Protein AF-A0A5B6W5V4-F1 (afdb_monomer)

Secondary structure (DSSP, 8-state):
-TGGGT---EEEEESSTTS-EEEEEEEEEETTEEEEEEEEEE--TTTTTS----B-GGGTTT-SSEETTTEE---TTHHHHHHHH--

Foldseek 3Di:
DCVVVVNPFWDKDQPDPVSQKIKTKGWDADPNDIDIFIKIWGHDPPPPQDDIFIAGQVCVPVDPQADPRRTGNDDPVPNVVSNVPRD

Nearest PDB structures (foldseek):
  7nw1-assembly1_AAA  TM=9.885E-01  e=7.209E-13  Homo sapiens
  7nvj-assembly1_AAA  TM=9.922E-01  e=1.632E-12  Homo sapiens
  8c0d-assembly2_F  TM=9.941E-01  e=3.917E-12  Homo sapiens
  7nvk-assembly1_AAA  TM=9.926E-01  e=9.964E-12  Homo sapiens
  3kpa-assembly3_C  TM=9.880E-01  e=5.107E-11  Leishmania major

Mean predicted aligned error: 3.62 Å

Organism: NCBI:txid47621

pLDDT: mean 93.71, std 4.74, range [59.91, 97.69]

Sequence (87 aa):
MNKSNDNDWFRISAANPDGTRWTGKCWYVHNLLKYEFDLQFDIPVTYPATAPELELPKLDGKTQKMYRGGKICLTVHFKPLWAKNCV

Structure (mmCIF, N/CA/C/O backbone):
data_AF-A0A5B6W5V4-F1
#
_entry.id   AF-A0A5B6W5V4-F1
#
loop_
_atom_site.group_PDB
_atom_site.id
_atom_site.type_symbol
_atom_site.label_atom_id
_atom_site.label_alt_id
_atom_site.label_comp_id
_atom_site.label_asym_id
_atom_site.label_entity_id
_atom_site.label_seq_id
_atom_site.pdbx_PDB_ins_code
_atom_site.Cartn_x
_atom_site.Cartn_y
_atom_site.Cartn_z
_atom_site.occupancy
_atom_site.B_iso_or_equiv
_atom_site.auth_seq_id
_atom_site.auth_comp_id
_atom_site.auth_asym_id
_atom_site.auth_atom_id
_atom_site.pdbx_PDB_model_num
ATOM 1 N N . MET A 1 1 ? 1.694 19.280 -0.225 1.00 87.25 1 MET A N 1
ATOM 2 C CA . MET A 1 1 ? 0.339 18.882 -0.655 1.00 87.25 1 MET A CA 1
ATOM 3 C C . MET A 1 1 ? -0.437 18.193 0.466 1.00 87.25 1 MET A C 1
ATOM 5 O O . MET A 1 1 ? -1.380 18.789 0.950 1.00 87.25 1 MET A O 1
ATOM 9 N N . ASN A 1 2 ? -0.037 17.015 0.963 1.00 89.19 2 ASN A N 1
ATOM 10 C CA . ASN A 1 2 ? -0.793 16.349 2.045 1.00 89.19 2 ASN A CA 1
ATOM 11 C C . ASN A 1 2 ? -0.728 17.103 3.385 1.00 89.19 2 ASN A C 1
ATOM 13 O O . ASN A 1 2 ? -1.763 17.445 3.940 1.00 89.19 2 ASN A O 1
ATOM 17 N N . LYS A 1 3 ? 0.478 17.461 3.853 1.00 86.38 3 LYS A N 1
ATOM 18 C CA . LYS A 1 3 ? 0.672 18.251 5.088 1.00 86.38 3 LYS A CA 1
ATOM 19 C C . LYS A 1 3 ? -0.000 19.624 5.053 1.00 86.38 3 LYS A C 1
ATOM 21 O O . LYS A 1 3 ? -0.548 20.062 6.050 1.00 86.38 3 LYS A O 1
ATOM 26 N N . SER A 1 4 ? 0.038 20.295 3.901 1.00 89.88 4 SER A N 1
ATOM 27 C CA . SER A 1 4 ? -0.615 21.599 3.715 1.00 89.88 4 SER A CA 1
ATOM 28 C C . SER A 1 4 ? -2.140 21.502 3.759 1.00 89.88 4 SER A C 1
ATOM 30 O O . SER A 1 4 ? -2.794 22.489 4.060 1.00 89.88 4 SER A O 1
ATOM 32 N N . ASN A 1 5 ? -2.686 20.317 3.477 1.00 88.25 5 ASN A N 1
ATOM 33 C CA . ASN A 1 5 ? -4.116 20.027 3.533 1.00 88.25 5 ASN A CA 1
ATOM 34 C C . ASN A 1 5 ? -4.495 19.290 4.830 1.00 88.25 5 ASN A C 1
ATOM 36 O O . ASN A 1 5 ? -5.538 18.644 4.857 1.00 88.25 5 ASN A O 1
ATOM 40 N N . ASP A 1 6 ? -3.611 19.309 5.836 1.00 84.50 6 ASP A N 1
ATOM 41 C CA . ASP A 1 6 ? -3.751 18.616 7.125 1.00 84.50 6 ASP A CA 1
ATOM 42 C C . ASP A 1 6 ? -4.125 17.122 7.015 1.00 84.50 6 ASP A C 1
ATOM 44 O O . ASP A 1 6 ? -4.815 16.543 7.844 1.00 84.50 6 ASP A O 1
ATOM 48 N N . ASN A 1 7 ? -3.656 16.477 5.945 1.00 88.38 7 ASN A N 1
ATOM 49 C CA . ASN A 1 7 ? -3.918 15.076 5.620 1.00 88.38 7 ASN A CA 1
ATOM 50 C C . ASN A 1 7 ? -2.602 14.295 5.517 1.00 88.38 7 ASN A C 1
ATOM 52 O O . ASN A 1 7 ? -2.394 13.526 4.582 1.00 88.38 7 ASN A O 1
ATOM 56 N N . ASP A 1 8 ? -1.654 14.524 6.429 1.00 93.12 8 ASP A N 1
ATOM 57 C CA . ASP A 1 8 ? -0.464 13.668 6.526 1.00 93.12 8 ASP A CA 1
ATOM 58 C C . ASP A 1 8 ? -0.921 12.268 6.955 1.00 93.12 8 ASP A C 1
ATOM 60 O O . ASP A 1 8 ? -1.601 12.155 7.971 1.00 93.12 8 ASP A O 1
ATOM 64 N N . TRP A 1 9 ? -0.604 11.221 6.184 1.00 94.69 9 TRP A N 1
ATOM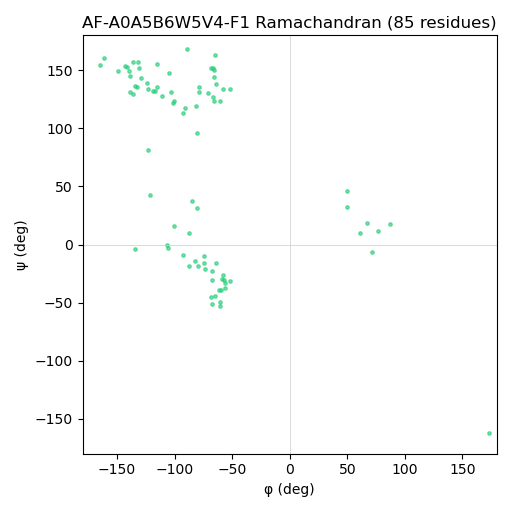 65 C CA . TRP A 1 9 ? -1.174 9.875 6.395 1.00 94.69 9 TRP A CA 1
ATOM 66 C C . TRP A 1 9 ? -0.158 8.727 6.333 1.00 94.69 9 TRP A C 1
ATOM 68 O O . TRP A 1 9 ? -0.515 7.577 6.592 1.00 94.69 9 TRP A O 1
ATOM 78 N N . PHE A 1 10 ? 1.113 8.998 6.017 1.00 96.81 10 PHE A N 1
ATOM 79 C CA . PHE A 1 10 ? 2.158 7.974 6.013 1.00 96.81 10 PHE A CA 1
ATOM 80 C C . PHE A 1 10 ? 3.574 8.549 6.072 1.00 96.81 10 PHE A C 1
ATOM 82 O O . PHE A 1 10 ? 3.824 9.701 5.719 1.00 96.81 10 PHE A O 1
ATOM 89 N N . ARG A 1 11 ? 4.521 7.699 6.471 1.00 96.50 11 ARG A N 1
ATOM 90 C CA . ARG A 1 11 ? 5.967 7.884 6.309 1.00 96.50 11 ARG A CA 1
ATOM 91 C C . ARG A 1 11 ? 6.584 6.558 5.908 1.00 96.50 11 ARG A C 1
ATOM 93 O O . ARG A 1 11 ? 6.320 5.552 6.558 1.00 96.50 11 ARG A O 1
ATOM 100 N N . ILE A 1 12 ? 7.414 6.574 4.875 1.00 96.75 12 ILE A N 1
ATOM 101 C CA . ILE A 1 12 ? 8.178 5.415 4.413 1.00 96.75 12 ILE A CA 1
ATOM 102 C C . ILE A 1 12 ? 9.637 5.810 4.217 1.00 96.75 12 ILE A C 1
ATOM 104 O O . ILE A 1 12 ? 9.943 6.967 3.926 1.00 96.75 12 ILE A O 1
ATOM 108 N N . SER A 1 13 ? 10.521 4.839 4.372 1.00 96.81 13 SER A N 1
ATOM 109 C CA . SER A 1 13 ? 11.951 4.956 4.127 1.00 96.81 13 SER A CA 1
ATOM 110 C C . SER A 1 13 ? 12.447 3.688 3.449 1.00 96.81 13 SER A C 1
ATOM 112 O O . SER A 1 13 ? 11.924 2.598 3.700 1.00 96.81 13 SER A O 1
ATOM 114 N N . ALA A 1 14 ? 13.471 3.828 2.612 1.00 95.25 14 ALA A N 1
ATOM 115 C CA . ALA A 1 14 ? 14.190 2.678 2.094 1.00 95.25 14 ALA A CA 1
ATOM 116 C C . ALA A 1 14 ? 14.806 1.910 3.275 1.00 95.25 14 ALA A C 1
ATOM 118 O O . ALA A 1 14 ? 15.521 2.481 4.099 1.00 95.25 14 ALA A O 1
ATOM 119 N N . ALA A 1 15 ? 14.481 0.626 3.381 1.00 95.00 15 ALA A N 1
ATOM 120 C CA . ALA A 1 15 ? 15.015 -0.265 4.404 1.00 95.00 15 ALA A CA 1
ATOM 121 C C . ALA A 1 15 ? 16.428 -0.751 4.053 1.00 95.00 15 ALA A C 1
ATOM 123 O O . ALA A 1 15 ? 17.155 -1.219 4.927 1.00 95.00 15 ALA A O 1
ATOM 124 N N . ASN A 1 16 ? 16.811 -0.646 2.781 1.00 93.88 16 ASN A N 1
ATOM 125 C CA . ASN A 1 16 ? 18.140 -0.950 2.278 1.00 93.88 16 ASN A CA 1
ATOM 126 C C . ASN A 1 16 ? 18.672 0.178 1.375 1.00 93.88 16 ASN A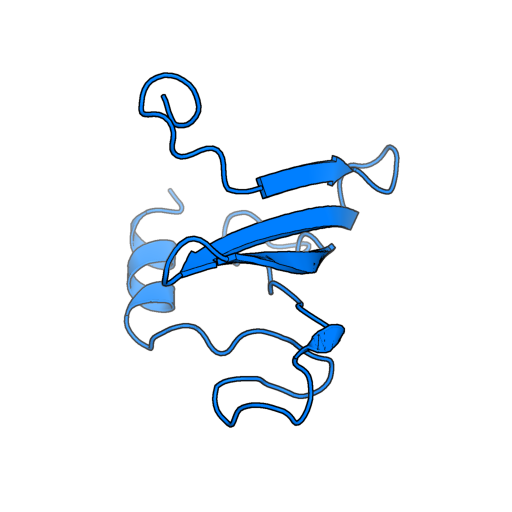 C 1
ATOM 128 O O . ASN A 1 16 ? 17.877 0.917 0.789 1.00 93.88 16 ASN A O 1
ATOM 132 N N . PRO A 1 17 ? 20.005 0.297 1.221 1.00 94.38 17 PRO A N 1
ATOM 133 C CA . PRO A 1 17 ? 20.618 1.323 0.376 1.00 94.38 17 PRO A CA 1
ATOM 134 C C . PRO A 1 17 ? 20.183 1.259 -1.093 1.00 94.38 17 PRO A C 1
ATOM 136 O O . PRO A 1 17 ? 20.107 2.293 -1.747 1.00 94.38 17 PRO A O 1
ATOM 139 N N . ASP A 1 18 ? 19.855 0.064 -1.593 1.00 93.38 18 ASP A N 1
ATOM 140 C CA . ASP A 1 18 ? 19.466 -0.142 -2.995 1.00 93.38 18 ASP A CA 1
ATOM 141 C C . ASP A 1 18 ? 18.045 0.357 -3.303 1.00 93.38 18 ASP A C 1
ATOM 143 O O . ASP A 1 18 ? 17.635 0.384 -4.460 1.00 93.38 18 ASP A O 1
ATOM 147 N N . GLY A 1 19 ? 17.260 0.712 -2.277 1.00 93.56 19 GLY A N 1
ATOM 148 C CA . GLY A 1 19 ? 15.884 1.179 -2.448 1.00 93.56 19 GLY A CA 1
ATOM 149 C C . GLY A 1 19 ? 14.922 0.108 -2.970 1.00 93.56 19 GLY A C 1
ATOM 150 O O . GLY A 1 19 ? 13.849 0.446 -3.469 1.00 93.56 19 GLY A O 1
ATOM 151 N N . THR A 1 20 ? 15.281 -1.173 -2.868 1.00 95.50 20 TH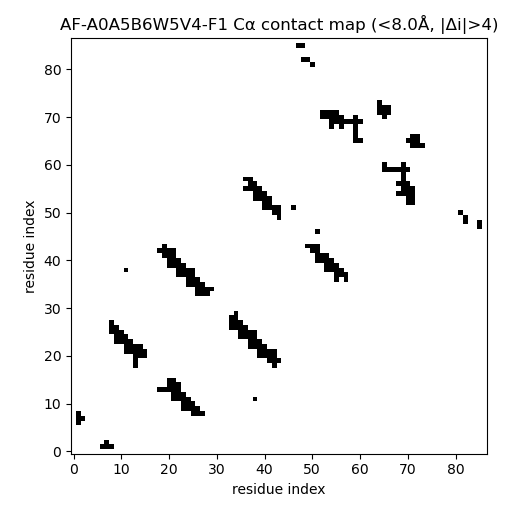R A N 1
ATOM 152 C CA . THR A 1 20 ? 14.439 -2.294 -3.315 1.00 95.50 20 THR A CA 1
ATOM 153 C C . THR A 1 20 ? 13.469 -2.776 -2.245 1.00 95.50 20 THR A C 1
ATOM 155 O O . THR A 1 20 ? 12.465 -3.394 -2.584 1.00 95.50 20 THR A O 1
ATOM 158 N N . ARG A 1 21 ? 13.708 -2.449 -0.973 1.00 96.50 21 ARG A N 1
ATOM 159 C CA . ARG A 1 21 ? 12.809 -2.741 0.144 1.00 96.50 21 ARG A CA 1
ATOM 160 C C . ARG A 1 21 ? 12.443 -1.464 0.873 1.00 96.50 21 ARG A C 1
ATOM 162 O O . ARG A 1 21 ? 13.309 -0.663 1.218 1.00 96.50 21 ARG A O 1
ATOM 169 N N . TRP A 1 22 ? 11.160 -1.298 1.159 1.00 97.69 22 TRP A N 1
ATOM 170 C CA . TRP A 1 22 ? 10.623 -0.123 1.833 1.00 97.69 22 TRP A CA 1
ATOM 171 C C . TRP A 1 22 ? 9.857 -0.529 3.080 1.00 97.69 22 TRP A C 1
ATOM 173 O O . TRP A 1 22 ? 9.104 -1.504 3.093 1.00 97.69 22 TRP A O 1
ATOM 183 N N . THR A 1 23 ? 10.048 0.242 4.143 1.00 97.31 23 THR A N 1
ATOM 184 C CA . THR A 1 23 ? 9.333 0.079 5.408 1.00 97.31 23 THR A CA 1
ATOM 185 C C . 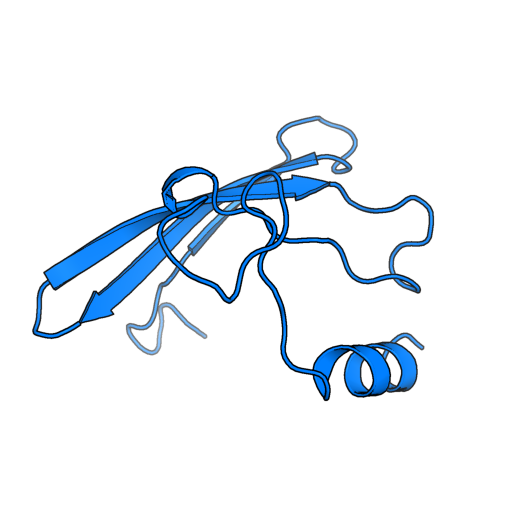THR A 1 23 ? 8.891 1.433 5.930 1.00 97.31 23 THR A C 1
ATOM 187 O O . THR A 1 23 ? 9.431 2.483 5.573 1.00 97.31 23 THR A O 1
ATOM 190 N N . GLY A 1 24 ? 7.865 1.430 6.765 1.00 96.88 24 GLY A N 1
ATOM 191 C CA . GLY A 1 24 ? 7.311 2.655 7.292 1.00 96.88 24 GLY A CA 1
ATOM 192 C C . GLY A 1 24 ? 6.047 2.433 8.092 1.00 96.88 24 GLY A C 1
ATOM 193 O O . GLY A 1 24 ? 5.738 1.330 8.537 1.00 96.88 24 GLY A O 1
ATOM 194 N N . LYS A 1 25 ? 5.314 3.523 8.275 1.00 97.50 25 LYS A N 1
ATOM 195 C CA . LYS A 1 25 ? 4.047 3.557 8.993 1.00 97.50 25 LYS A CA 1
ATOM 196 C C . LYS A 1 25 ? 3.040 4.357 8.191 1.00 97.50 25 LYS A C 1
ATOM 198 O O . LYS A 1 25 ? 3.361 5.435 7.692 1.00 97.50 25 LYS A O 1
ATOM 203 N N . CYS A 1 26 ? 1.821 3.853 8.102 1.00 97.12 26 CYS A N 1
ATOM 204 C CA . CYS A 1 26 ? 0.673 4.616 7.636 1.00 97.12 26 CYS A CA 1
ATOM 205 C C . CYS A 1 26 ? -0.334 4.758 8.771 1.00 97.12 26 CYS A C 1
ATOM 207 O O . CYS A 1 26 ? -0.349 3.971 9.719 1.00 97.12 26 CYS A O 1
ATOM 209 N N . TRP A 1 27 ? -1.158 5.792 8.709 1.00 96.81 27 TRP A N 1
ATOM 210 C CA . TRP A 1 27 ? -2.196 6.000 9.696 1.00 96.81 27 TRP A CA 1
ATOM 211 C C . TRP A 1 27 ? -3.461 6.559 9.073 1.00 96.81 27 TRP A C 1
ATOM 213 O O . TRP A 1 27 ? -3.444 7.227 8.042 1.00 96.81 27 TRP A O 1
ATOM 223 N N . TYR A 1 28 ? -4.569 6.275 9.738 1.00 95.69 28 TYR A N 1
ATOM 224 C CA . TYR A 1 28 ? -5.895 6.706 9.344 1.00 95.69 28 TYR A CA 1
ATOM 225 C C . TYR A 1 28 ? -6.617 7.278 10.557 1.00 95.69 28 TYR A C 1
ATOM 227 O O . TYR A 1 28 ? -6.553 6.704 11.645 1.00 95.69 28 TYR A O 1
ATOM 235 N N . VAL A 1 29 ? -7.279 8.420 10.383 1.00 94.56 29 VAL A N 1
ATOM 236 C CA . VAL A 1 29 ? -8.066 9.052 11.443 1.00 94.56 29 VAL A CA 1
ATOM 237 C C . VAL A 1 29 ? -9.536 8.742 11.202 1.00 94.56 29 VAL A C 1
ATOM 239 O O . VAL A 1 29 ? -10.079 9.068 10.149 1.00 94.56 29 VAL A O 1
ATOM 242 N N . HIS A 1 30 ? -10.184 8.118 12.181 1.00 94.50 30 HIS A N 1
ATOM 243 C CA . HIS A 1 30 ? -11.612 7.821 12.150 1.00 94.50 30 HIS A CA 1
ATOM 244 C C . HIS A 1 30 ? -12.229 8.148 13.506 1.00 94.50 30 HIS A C 1
ATOM 246 O O . HIS A 1 30 ? -11.705 7.726 14.532 1.00 94.50 30 HIS A O 1
ATOM 252 N N . ASN A 1 31 ? -13.322 8.917 13.521 1.00 94.38 31 ASN A N 1
ATOM 253 C CA . ASN A 1 31 ? -13.984 9.385 14.748 1.00 94.38 31 ASN A CA 1
ATOM 254 C C . ASN A 1 31 ? -13.008 10.017 15.760 1.00 94.38 31 ASN A C 1
ATOM 256 O O . ASN A 1 31 ? -13.031 9.685 16.941 1.00 94.38 31 ASN A O 1
ATOM 260 N N . LEU A 1 32 ? -12.120 10.900 15.280 1.00 92.75 32 LEU A N 1
ATOM 261 C CA . LEU A 1 32 ? -11.069 11.566 16.070 1.00 92.75 32 LEU A CA 1
ATOM 262 C C . LEU A 1 32 ? -10.033 10.620 16.713 1.00 92.75 32 LEU A C 1
ATOM 264 O O . LEU A 1 32 ? -9.197 11.065 17.496 1.00 92.75 32 LEU A O 1
ATOM 268 N N . LEU A 1 33 ? -10.031 9.333 16.353 1.00 94.88 33 LEU A N 1
ATOM 269 C CA . LEU A 1 33 ? -9.024 8.362 16.771 1.00 94.88 33 LEU A CA 1
ATOM 270 C C . LEU A 1 33 ? -8.046 8.095 15.632 1.00 94.88 33 LEU A C 1
ATOM 272 O O . LEU A 1 33 ? -8.443 7.815 14.500 1.00 94.88 33 LEU A O 1
ATOM 276 N N . LYS A 1 34 ? -6.750 8.161 15.943 1.00 94.94 34 LYS A N 1
ATOM 277 C CA . LYS A 1 34 ? -5.673 7.841 15.007 1.00 94.94 34 LYS A CA 1
ATOM 278 C C . LYS A 1 34 ? -5.303 6.362 15.122 1.00 94.94 34 LYS A C 1
ATOM 280 O O . LYS A 1 34 ? -4.807 5.922 16.155 1.00 94.94 34 LYS A O 1
ATOM 285 N N . TYR A 1 35 ? -5.488 5.624 14.035 1.00 95.44 35 TYR A N 1
ATOM 286 C CA . TYR A 1 35 ? -5.079 4.230 13.890 1.00 95.44 35 TYR A CA 1
ATOM 287 C C . TYR A 1 35 ? -3.785 4.168 13.093 1.00 95.44 35 TYR A C 1
ATOM 289 O O . TYR A 1 35 ? -3.741 4.664 11.972 1.00 95.44 35 TYR A O 1
ATOM 297 N N . GLU A 1 36 ? -2.741 3.566 13.655 1.00 96.81 36 GLU A N 1
ATOM 298 C CA . GLU A 1 36 ? -1.425 3.467 13.022 1.00 96.81 36 GLU A CA 1
ATOM 299 C C . GLU A 1 36 ? -1.061 2.011 12.710 1.00 96.81 36 GLU A C 1
ATOM 301 O O . GLU A 1 36 ? -1.208 1.117 13.549 1.00 96.81 36 GLU A O 1
ATOM 306 N N . PHE A 1 37 ? -0.542 1.785 11.505 1.00 96.50 37 PHE A N 1
ATOM 307 C CA . PHE A 1 37 ? -0.169 0.477 10.985 1.00 96.50 37 PHE A CA 1
ATOM 308 C C . PHE A 1 37 ? 1.255 0.506 10.444 1.00 96.50 37 PHE A C 1
ATOM 310 O O . PHE A 1 37 ? 1.685 1.492 9.845 1.00 96.50 37 PHE A O 1
ATOM 317 N N . ASP A 1 38 ? 1.978 -0.593 10.646 1.00 96.50 38 ASP A N 1
ATOM 318 C CA . ASP A 1 38 ? 3.283 -0.772 10.019 1.00 96.50 38 ASP A CA 1
ATOM 319 C C . ASP A 1 38 ? 3.057 -1.201 8.566 1.00 96.50 38 ASP A C 1
ATOM 321 O O . ASP A 1 38 ? 2.249 -2.095 8.300 1.00 96.50 38 ASP A O 1
ATOM 325 N N . LEU A 1 39 ? 3.749 -0.524 7.654 1.00 96.88 39 LEU A N 1
ATOM 326 C CA . LEU A 1 39 ? 3.665 -0.696 6.210 1.00 96.88 39 LEU A CA 1
ATOM 327 C C . LEU A 1 39 ? 5.017 -1.173 5.693 1.00 96.88 39 LEU A C 1
ATOM 329 O O . LEU A 1 39 ? 6.048 -0.577 6.005 1.00 96.88 39 LEU A O 1
ATOM 333 N N . GLN A 1 40 ? 5.008 -2.213 4.870 1.00 96.81 40 GLN A N 1
ATOM 334 C CA . GLN A 1 40 ? 6.200 -2.695 4.182 1.00 96.81 40 GLN A CA 1
ATOM 335 C C . GLN A 1 40 ? 5.859 -3.134 2.760 1.00 96.81 40 GLN A C 1
ATOM 337 O O . GLN A 1 40 ? 4.713 -3.480 2.477 1.00 96.81 40 GLN A O 1
ATOM 342 N N . PHE A 1 41 ? 6.836 -3.070 1.862 1.00 96.56 41 PHE A N 1
ATOM 343 C CA . PHE A 1 41 ? 6.730 -3.611 0.510 1.00 96.56 41 PHE A CA 1
ATOM 344 C C . PHE A 1 41 ? 8.109 -3.721 -0.134 1.00 96.56 41 PHE A C 1
ATOM 346 O O . PHE A 1 41 ? 9.024 -2.957 0.186 1.00 96.56 41 PHE A O 1
ATOM 353 N N . ASP A 1 42 ? 8.219 -4.638 -1.085 1.00 96.25 42 ASP A N 1
ATOM 354 C CA . ASP A 1 42 ? 9.382 -4.765 -1.953 1.00 96.25 42 ASP A CA 1
ATOM 355 C C . ASP A 1 42 ? 9.057 -4.220 -3.348 1.00 96.25 42 ASP A C 1
ATOM 357 O O . ASP A 1 42 ? 7.923 -4.298 -3.835 1.00 96.25 42 ASP A O 1
ATOM 361 N N . ILE A 1 43 ? 10.069 -3.654 -3.998 1.00 96.56 43 ILE A N 1
ATOM 362 C CA . ILE A 1 43 ? 9.999 -3.214 -5.386 1.00 96.56 43 ILE A CA 1
ATOM 363 C C . ILE A 1 43 ?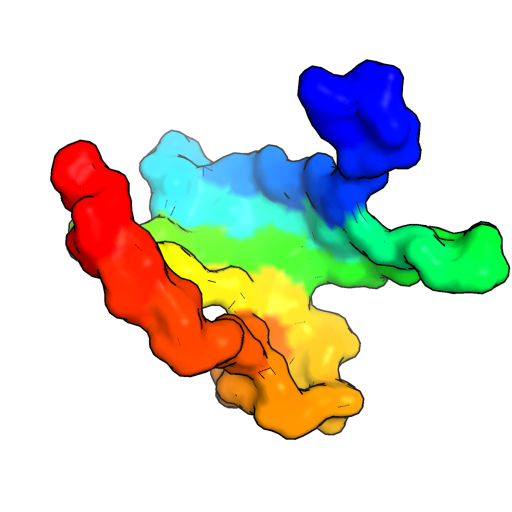 10.214 -4.443 -6.278 1.00 96.56 43 ILE A C 1
ATOM 365 O O . ILE A 1 43 ? 11.277 -5.066 -6.205 1.00 96.56 43 ILE A O 1
ATOM 369 N N . PRO A 1 44 ? 9.240 -4.820 -7.128 1.00 95.81 44 PRO A N 1
ATOM 370 C CA . PRO A 1 44 ? 9.425 -5.942 -8.034 1.00 95.81 44 PRO A CA 1
ATOM 371 C C . PRO A 1 44 ? 10.516 -5.619 -9.060 1.00 95.81 44 PRO A C 1
ATOM 373 O O . PRO A 1 44 ? 10.674 -4.474 -9.474 1.00 95.81 44 PRO A O 1
ATOM 376 N N . VAL A 1 45 ? 11.229 -6.641 -9.536 1.00 96.00 45 VAL A N 1
ATOM 377 C CA . VAL A 1 45 ? 12.279 -6.485 -10.566 1.00 96.00 45 VAL A CA 1
ATOM 378 C C . VAL A 1 45 ? 11.734 -5.830 -11.842 1.00 96.00 45 VAL A C 1
ATOM 380 O O . VAL A 1 45 ? 12.442 -5.115 -12.539 1.00 96.00 45 VAL A O 1
ATOM 383 N N . THR A 1 46 ? 10.454 -6.053 -12.132 1.00 95.44 46 THR A N 1
ATOM 384 C CA . THR A 1 46 ? 9.732 -5.481 -13.271 1.00 95.44 46 THR A CA 1
ATOM 385 C C . THR A 1 46 ? 9.117 -4.112 -12.976 1.00 95.44 46 THR A C 1
ATOM 387 O O . THR A 1 46 ? 8.312 -3.633 -13.768 1.00 95.44 46 THR A O 1
ATOM 390 N N . TYR A 1 47 ? 9.429 -3.467 -11.850 1.00 94.44 47 TYR A N 1
ATOM 391 C CA . TYR A 1 47 ? 9.003 -2.094 -11.589 1.00 94.44 47 TYR A CA 1
ATOM 392 C C . TYR A 1 47 ? 9.645 -1.132 -12.611 1.00 94.44 47 TYR A C 1
ATOM 394 O O . TYR A 1 47 ? 10.829 -1.280 -12.911 1.00 94.44 47 TYR A O 1
ATOM 402 N N . PRO A 1 48 ? 8.909 -0.142 -13.153 1.00 94.88 48 PRO A N 1
ATOM 403 C CA . PRO A 1 48 ? 7.540 0.251 -12.803 1.00 94.88 48 PRO A CA 1
ATOM 404 C C . PRO A 1 48 ? 6.431 -0.582 -13.460 1.00 94.88 48 PRO A C 1
ATOM 406 O O . PRO A 1 48 ? 5.297 -0.527 -12.986 1.00 94.88 48 PRO A O 1
ATOM 409 N N . ALA A 1 49 ? 6.728 -1.388 -14.491 1.00 94.75 49 ALA A N 1
ATOM 410 C CA . ALA A 1 49 ? 5.730 -2.156 -15.255 1.00 94.75 49 ALA A CA 1
ATOM 411 C C . ALA A 1 49 ? 4.806 -3.014 -14.372 1.00 94.75 49 ALA A C 1
ATOM 413 O O . ALA A 1 49 ? 3.632 -3.206 -14.687 1.00 94.75 49 ALA A O 1
ATOM 414 N N . THR A 1 50 ? 5.312 -3.507 -13.240 1.00 94.12 50 THR A N 1
ATOM 415 C CA . THR A 1 50 ? 4.513 -4.155 -12.191 1.00 94.12 50 THR A CA 1
ATOM 416 C C . THR A 1 50 ? 4.455 -3.285 -10.938 1.00 94.12 50 THR A C 1
ATOM 418 O O . THR A 1 50 ? 5.490 -2.894 -10.404 1.00 94.12 50 THR A O 1
ATOM 421 N N . ALA A 1 51 ? 3.245 -3.018 -10.443 1.00 95.44 51 ALA A N 1
ATOM 422 C CA . ALA A 1 51 ? 3.043 -2.322 -9.176 1.00 95.44 51 ALA A CA 1
ATOM 423 C C . ALA A 1 51 ? 3.556 -3.159 -7.984 1.00 95.44 51 ALA A C 1
ATOM 425 O O . ALA A 1 51 ? 3.387 -4.382 -7.994 1.00 95.44 51 ALA A O 1
ATOM 426 N N . PRO A 1 52 ? 4.128 -2.532 -6.940 1.00 95.25 52 PRO A N 1
ATOM 427 C CA . PRO A 1 52 ? 4.525 -3.231 -5.723 1.00 95.25 52 PRO A CA 1
ATOM 428 C C . PRO A 1 52 ? 3.307 -3.734 -4.938 1.00 95.25 52 PRO A C 1
ATOM 430 O O . PRO A 1 52 ? 2.225 -3.139 -4.966 1.00 95.25 52 PRO A O 1
ATOM 433 N N . GLU A 1 53 ? 3.495 -4.822 -4.195 1.00 95.19 53 GLU A N 1
ATOM 434 C CA . GLU A 1 53 ? 2.476 -5.369 -3.300 1.00 95.19 53 GLU A CA 1
ATOM 435 C C . GLU A 1 53 ? 2.659 -4.789 -1.895 1.00 95.19 53 GLU A C 1
ATOM 437 O O . GLU A 1 53 ? 3.655 -5.055 -1.228 1.00 95.19 53 GLU A O 1
ATOM 442 N N . LEU A 1 54 ? 1.696 -3.977 -1.449 1.00 95.81 54 LEU A N 1
ATOM 443 C CA . LEU A 1 54 ? 1.728 -3.366 -0.120 1.00 95.81 54 LEU A CA 1
ATOM 444 C C . LEU A 1 54 ? 1.297 -4.359 0.957 1.00 95.81 54 LEU A C 1
ATOM 446 O O . LEU A 1 54 ? 0.265 -5.020 0.816 1.00 95.81 54 LEU A O 1
ATOM 450 N N . GLU A 1 55 ? 2.036 -4.392 2.061 1.00 96.12 55 GLU A N 1
ATOM 451 C CA . GLU A 1 55 ? 1.797 -5.288 3.188 1.00 96.12 55 GLU A CA 1
ATOM 452 C C . GLU A 1 55 ? 1.507 -4.512 4.474 1.00 96.12 55 GLU A C 1
ATOM 454 O O . GLU A 1 55 ? 2.248 -3.605 4.860 1.00 96.12 55 GLU A O 1
ATOM 459 N N . LEU A 1 56 ? 0.439 -4.915 5.167 1.00 95.69 56 LEU A N 1
ATOM 460 C CA . LEU A 1 56 ? 0.059 -4.445 6.500 1.00 95.69 56 LEU A CA 1
ATOM 461 C C . LEU A 1 56 ? -0.045 -5.650 7.449 1.00 95.69 56 LEU A C 1
ATOM 463 O O . LEU A 1 56 ? -1.152 -6.126 7.721 1.00 95.69 56 LEU A O 1
ATOM 467 N N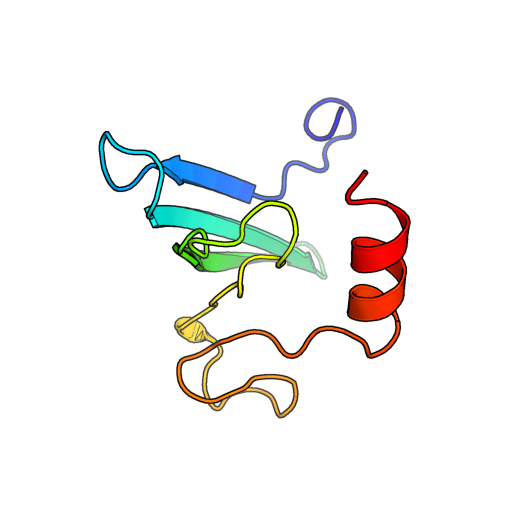 . PRO A 1 57 ? 1.080 -6.152 7.996 1.00 93.44 57 PRO A N 1
ATOM 468 C CA . PRO A 1 57 ? 1.107 -7.404 8.761 1.00 93.44 57 PRO A CA 1
ATOM 469 C C . PRO A 1 57 ? 0.147 -7.420 9.959 1.00 93.44 57 PRO A C 1
ATOM 471 O O . PRO A 1 57 ? -0.454 -8.440 10.279 1.00 93.44 57 PRO A O 1
ATOM 474 N N . LYS A 1 58 ? -0.070 -6.262 10.598 1.00 92.12 58 LYS A N 1
ATOM 475 C CA . LYS A 1 58 ? -0.979 -6.105 11.752 1.00 92.12 58 LYS A CA 1
ATOM 476 C C . LYS A 1 58 ? -2.455 -6.379 11.443 1.00 92.12 58 LYS A C 1
ATOM 478 O O . LYS A 1 58 ? -3.254 -6.510 12.381 1.00 92.12 58 LYS A O 1
ATOM 483 N N . LEU A 1 59 ? -2.822 -6.395 10.165 1.00 92.50 59 LEU A N 1
ATOM 484 C CA . LEU A 1 59 ? -4.180 -6.619 9.684 1.00 92.50 59 LEU A CA 1
ATOM 485 C C . LEU A 1 59 ? -4.374 -8.013 9.070 1.00 92.50 59 LEU A C 1
ATOM 487 O O . LEU A 1 59 ? -5.509 -8.352 8.728 1.00 92.50 59 LEU A O 1
ATOM 491 N N . ASP A 1 60 ? -3.317 -8.829 8.981 1.00 92.06 60 ASP A N 1
ATOM 492 C CA . ASP A 1 60 ? -3.428 -10.201 8.485 1.00 92.06 60 ASP A CA 1
ATOM 493 C C . ASP A 1 60 ? -4.422 -11.002 9.346 1.00 92.06 60 ASP A C 1
ATOM 495 O O . ASP A 1 60 ? -4.450 -10.891 10.575 1.00 92.06 60 ASP A O 1
ATOM 499 N N . GLY A 1 61 ? -5.314 -11.741 8.689 1.00 91.44 61 GLY A N 1
ATOM 500 C CA . GLY A 1 61 ? -6.416 -12.468 9.328 1.00 91.44 61 GLY A CA 1
ATOM 501 C C . GLY A 1 61 ? -7.567 -11.615 9.888 1.00 91.44 61 GLY A C 1
ATOM 502 O O . GLY A 1 61 ? -8.581 -12.179 10.294 1.00 91.44 61 GLY A O 1
ATOM 503 N N . LYS A 1 62 ? -7.477 -10.276 9.890 1.00 93.38 62 LYS A N 1
ATOM 504 C CA . LYS A 1 62 ? -8.545 -9.387 10.405 1.00 93.38 62 LYS A CA 1
ATOM 505 C C . LYS A 1 62 ? -9.537 -8.925 9.337 1.00 93.38 62 LYS A C 1
ATOM 507 O O . LYS A 1 62 ? -10.549 -8.312 9.664 1.00 93.38 62 LYS A O 1
ATOM 512 N N . THR A 1 63 ? -9.257 -9.187 8.063 1.00 93.31 63 THR A N 1
ATOM 513 C CA . THR A 1 63 ? -10.125 -8.819 6.938 1.00 93.31 63 THR A CA 1
ATOM 514 C C . THR A 1 63 ? -10.001 -9.816 5.792 1.00 93.31 63 THR A C 1
ATOM 516 O O . THR A 1 63 ? -8.934 -10.370 5.549 1.00 93.31 63 THR A O 1
ATOM 519 N N . GLN A 1 64 ? -11.089 -10.006 5.042 1.00 92.06 64 GLN A N 1
ATOM 520 C CA . GLN A 1 64 ? -11.090 -10.798 3.806 1.00 92.06 64 GLN A CA 1
ATOM 521 C C . GLN A 1 64 ? -10.417 -10.069 2.633 1.00 92.06 64 GLN A C 1
ATOM 523 O O . GLN A 1 64 ? -10.082 -10.687 1.626 1.00 92.06 64 GLN A O 1
ATOM 528 N N . LYS A 1 65 ? -10.218 -8.747 2.731 1.00 93.25 65 LYS A N 1
ATOM 529 C CA . LYS A 1 65 ? -9.548 -7.931 1.703 1.00 93.25 65 LYS A CA 1
ATOM 530 C C . LYS A 1 65 ? -8.023 -7.940 1.856 1.00 93.25 65 LYS A C 1
ATOM 532 O O . LYS A 1 65 ? -7.362 -6.932 1.611 1.00 93.25 65 LYS A O 1
ATOM 537 N N . MET A 1 66 ? -7.468 -9.087 2.227 1.00 93.19 66 MET A N 1
ATOM 538 C CA . MET A 1 66 ? -6.032 -9.335 2.292 1.00 93.19 66 MET A CA 1
ATOM 539 C C . MET A 1 66 ? -5.703 -10.718 1.746 1.00 93.19 66 MET A C 1
ATOM 541 O O . MET A 1 66 ? -6.472 -11.664 1.901 1.00 93.19 66 MET A O 1
ATOM 545 N N . TYR A 1 67 ? -4.551 -10.812 1.095 1.00 90.31 67 TYR A N 1
ATOM 546 C CA . TYR A 1 67 ? -3.911 -12.070 0.752 1.00 90.31 67 TYR A CA 1
ATOM 547 C C . TYR A 1 67 ? -2.978 -12.505 1.887 1.00 90.31 67 TYR A C 1
ATOM 549 O O . TYR A 1 67 ? -2.660 -11.732 2.793 1.00 90.31 67 TYR A O 1
ATOM 557 N N . ARG A 1 68 ? -2.519 -13.758 1.819 1.00 85.06 68 ARG A N 1
ATOM 558 C CA . ARG A 1 68 ? -1.602 -14.352 2.799 1.00 85.06 68 ARG A CA 1
ATOM 559 C C . ARG A 1 68 ? -0.368 -13.466 3.014 1.00 85.06 68 ARG A C 1
ATOM 561 O O . ARG A 1 68 ? 0.250 -13.038 2.041 1.00 85.06 68 ARG A O 1
ATOM 568 N N . GLY A 1 69 ? 0.008 -13.249 4.276 1.00 85.88 69 GLY A N 1
ATOM 569 C CA . GLY A 1 69 ? 1.166 -12.426 4.640 1.00 85.88 69 GLY A CA 1
ATOM 570 C C . GLY A 1 69 ? 0.850 -10.934 4.768 1.00 85.88 69 GLY A C 1
ATOM 571 O O . GLY A 1 69 ? 1.758 -10.115 4.714 1.00 85.88 69 GLY A O 1
ATOM 572 N N . GLY A 1 70 ? -0.428 -10.563 4.911 1.00 90.88 70 GLY A N 1
ATOM 573 C CA . GLY A 1 70 ? -0.844 -9.172 5.111 1.00 90.88 70 GLY A CA 1
ATOM 574 C C . GLY A 1 70 ? -0.816 -8.307 3.848 1.00 90.88 70 GLY A C 1
ATOM 575 O O . GLY A 1 70 ? -0.946 -7.087 3.947 1.00 90.88 70 GLY A O 1
ATOM 576 N N . LYS A 1 71 ? -0.667 -8.912 2.663 1.00 94.19 71 LYS A N 1
ATOM 577 C CA . LYS A 1 71 ? -0.721 -8.211 1.372 1.00 94.19 71 LYS A CA 1
ATOM 578 C C . LYS A 1 71 ? -2.126 -7.680 1.114 1.00 94.19 71 LYS A C 1
ATOM 580 O O . LYS A 1 71 ? -3.098 -8.433 1.156 1.00 94.19 71 LYS A O 1
ATOM 585 N N . ILE A 1 72 ? -2.256 -6.393 0.817 1.00 95.12 72 ILE A N 1
ATOM 586 C CA . ILE A 1 72 ? -3.564 -5.761 0.617 1.00 95.12 72 ILE A CA 1
ATOM 587 C C . ILE A 1 72 ? -4.185 -6.239 -0.702 1.00 95.12 72 ILE A C 1
ATOM 589 O O . ILE A 1 72 ? -3.573 -6.164 -1.768 1.00 95.12 72 ILE A O 1
ATOM 593 N N . CYS A 1 73 ? -5.446 -6.672 -0.652 1.00 94.81 73 CYS A N 1
ATOM 594 C CA . CYS A 1 73 ? -6.220 -6.958 -1.855 1.00 94.81 73 CYS A CA 1
ATOM 595 C C . CYS A 1 73 ? -6.782 -5.654 -2.436 1.00 94.81 73 CYS A C 1
ATOM 597 O O . CYS A 1 73 ? -7.827 -5.158 -2.004 1.00 94.81 73 CYS A O 1
ATOM 599 N N . LEU A 1 74 ? -6.064 -5.085 -3.410 1.00 95.19 74 LEU A N 1
ATOM 600 C CA . LEU A 1 74 ? -6.496 -3.892 -4.141 1.00 95.19 74 LEU A CA 1
ATOM 601 C C . LEU A 1 74 ? -7.757 -4.157 -4.975 1.00 95.19 74 LEU A C 1
ATOM 603 O O . LEU A 1 74 ? -8.128 -5.294 -5.273 1.00 95.19 74 LEU A O 1
ATOM 607 N N . THR A 1 75 ? -8.422 -3.079 -5.381 1.00 95.25 75 THR A N 1
ATOM 608 C CA . THR A 1 75 ? -9.606 -3.174 -6.238 1.00 95.25 75 THR A CA 1
ATOM 609 C C . THR A 1 75 ? -9.245 -3.696 -7.629 1.00 95.25 75 THR A C 1
ATOM 611 O O . THR A 1 75 ? -8.152 -3.458 -8.147 1.00 95.25 75 THR A O 1
ATOM 614 N N . VAL A 1 76 ? -10.204 -4.364 -8.276 1.00 94.50 76 VAL A N 1
ATOM 615 C CA . VAL A 1 76 ? -10.037 -4.913 -9.634 1.00 94.50 76 VAL A CA 1
ATOM 616 C C . VAL A 1 76 ? -9.675 -3.842 -10.672 1.00 94.50 76 VAL A C 1
ATOM 618 O O . VAL A 1 76 ? -9.002 -4.139 -11.653 1.00 94.50 76 VAL A O 1
ATOM 621 N N . HIS A 1 77 ? -10.059 -2.587 -10.423 1.00 96.50 77 HIS A N 1
ATOM 622 C CA . HIS A 1 77 ? -9.787 -1.440 -11.289 1.00 96.50 77 HIS A CA 1
ATOM 623 C C . HIS A 1 77 ? -8.329 -0.966 -11.245 1.00 96.50 77 HIS A C 1
ATOM 625 O O . HIS A 1 77 ? -7.877 -0.306 -12.179 1.00 96.50 77 HIS A O 1
ATOM 631 N N . PHE A 1 78 ? -7.582 -1.290 -10.18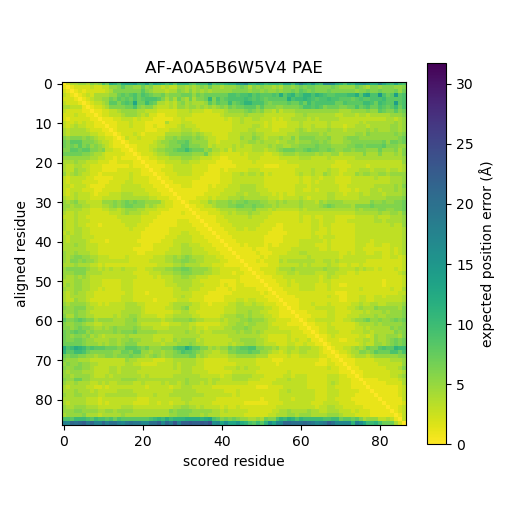5 1.00 96.56 78 PHE A N 1
ATOM 632 C CA . PHE A 1 78 ? -6.229 -0.770 -10.007 1.00 96.56 78 PHE A CA 1
ATOM 633 C C . PHE A 1 78 ? -5.248 -1.324 -11.045 1.00 96.56 78 PHE A C 1
ATOM 635 O O . PHE A 1 78 ? -4.497 -0.559 -11.640 1.00 96.56 78 PHE A O 1
ATOM 642 N N . LYS A 1 79 ? -5.277 -2.639 -11.308 1.00 92.69 79 LYS A N 1
ATOM 643 C CA . LYS A 1 79 ? -4.334 -3.272 -12.247 1.00 92.69 79 LYS A CA 1
ATOM 644 C C . LYS A 1 79 ? -4.445 -2.699 -13.674 1.00 92.69 79 LYS A C 1
ATOM 646 O O . LYS A 1 79 ? -3.410 -2.303 -14.208 1.00 92.69 79 LYS A O 1
ATOM 651 N N . PRO A 1 80 ? -5.647 -2.577 -14.281 1.00 95.88 80 PRO A N 1
ATOM 652 C CA . PRO A 1 80 ? -5.791 -1.929 -15.586 1.00 95.88 80 PRO A CA 1
ATOM 653 C C . PRO A 1 80 ? -5.362 -0.459 -15.581 1.00 95.88 80 PRO A C 1
ATOM 655 O O . PRO A 1 80 ? -4.734 0.000 -16.533 1.00 95.88 80 PRO A O 1
ATOM 658 N N . LEU A 1 81 ? -5.682 0.281 -14.512 1.00 96.88 81 LEU A N 1
ATOM 659 C CA .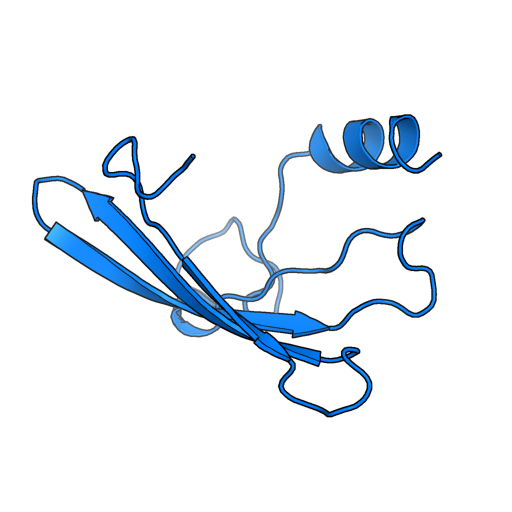 LEU A 1 81 ? -5.318 1.691 -14.399 1.00 96.88 81 LEU A CA 1
ATOM 660 C C . LEU A 1 81 ? -3.799 1.878 -14.330 1.00 96.88 81 LEU A C 1
ATOM 662 O O . LEU A 1 81 ? -3.271 2.745 -15.021 1.00 96.88 81 LEU A O 1
ATOM 666 N N . TRP A 1 82 ? -3.098 1.060 -13.542 1.00 96.69 82 TRP A N 1
ATOM 667 C CA . TRP A 1 82 ? -1.638 1.081 -13.472 1.00 96.69 82 TRP A CA 1
ATOM 668 C C . TRP A 1 82 ? -1.022 0.772 -14.834 1.00 96.69 82 TRP A C 1
ATOM 670 O O . TRP A 1 82 ? -0.248 1.570 -15.349 1.00 96.69 82 TRP A O 1
ATOM 680 N N . ALA A 1 83 ? -1.430 -0.339 -15.457 1.00 94.62 83 ALA A N 1
ATOM 681 C CA . ALA A 1 83 ? -0.901 -0.768 -16.751 1.00 94.62 83 ALA A CA 1
ATOM 682 C C . ALA A 1 83 ? -1.058 0.308 -17.839 1.00 94.62 83 ALA A C 1
ATOM 684 O O . ALA A 1 83 ? -0.156 0.501 -18.647 1.00 94.62 83 ALA A O 1
ATOM 685 N N . LYS A 1 84 ? -2.173 1.049 -17.832 1.00 95.75 84 LYS A N 1
ATOM 686 C CA . LYS A 1 84 ? -2.418 2.144 -18.780 1.00 95.75 84 LYS A CA 1
ATOM 687 C C . LYS A 1 84 ? -1.486 3.348 -18.586 1.00 95.75 84 LYS A C 1
ATOM 689 O O . LYS A 1 84 ? -1.223 4.052 -19.553 1.00 95.75 84 LYS A O 1
ATOM 694 N N . ASN A 1 85 ? -1.038 3.613 -17.358 1.00 95.38 85 ASN A N 1
ATOM 695 C CA . ASN A 1 85 ? -0.260 4.810 -17.014 1.00 95.38 85 ASN A CA 1
ATOM 696 C C . ASN A 1 85 ? 1.225 4.52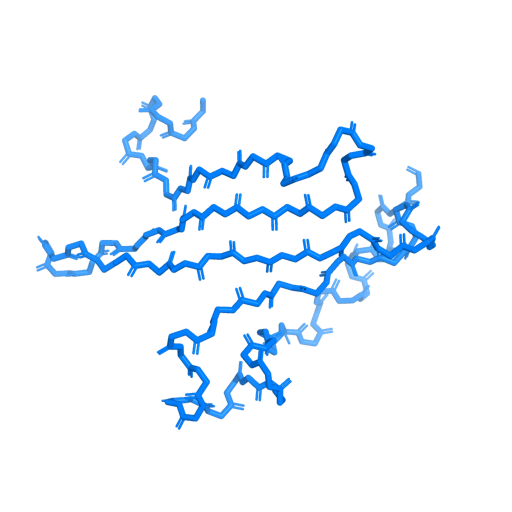0 -16.762 1.00 95.38 85 ASN A C 1
ATOM 698 O O . ASN A 1 85 ? 1.973 5.441 -16.460 1.00 95.38 85 ASN A O 1
ATOM 702 N N . CYS A 1 86 ? 1.657 3.264 -16.871 1.00 85.44 86 CYS A N 1
ATOM 703 C CA . CYS A 1 86 ? 3.036 2.854 -16.621 1.00 85.44 86 CYS A CA 1
ATOM 704 C C . CYS A 1 86 ? 3.985 3.119 -17.814 1.00 85.44 86 CYS A C 1
ATOM 706 O O . CYS A 1 86 ? 4.919 2.353 -18.051 1.00 85.44 86 CYS A O 1
ATOM 708 N N . VAL A 1 87 ? 3.711 4.168 -18.591 1.00 59.91 87 VAL A N 1
ATOM 709 C CA . VAL A 1 87 ? 4.489 4.556 -19.778 1.00 59.91 87 VAL A CA 1
ATOM 710 C C . VAL A 1 87 ? 5.640 5.465 -19.377 1.00 59.91 87 VAL A C 1
ATOM 712 O O . VAL A 1 87 ? 5.382 6.411 -18.600 1.00 59.91 87 VAL A O 1
#

Solvent-accessible surface area (backbone atoms only — not comparable to full-atom values): 5206 Å² total; per-residue (Å²): 108,45,65,82,66,78,52,71,43,68,52,75,45,63,73,43,95,84,57,46,35,37,36,38,38,35,46,50,77,56,95,94,40,80,47,77,45,58,32,37,35,50,58,47,92,57,50,74,73,41,80,60,62,49,24,34,60,92,50,48,90,75,50,86,61,42,44,91,82,12,27,59,55,72,63,84,66,51,61,63,53,48,62,74,64,57,118

InterPro domains:
  IPR014806 Ubiquitin-fold modifier-conjugating enzyme 1 [PF08694] (1-86)
  IPR014806 Ubiquitin-fold modifier-conjugating enzyme 1 [PTHR12921] (1-86)
  IPR016135 Ubiquitin-conjugating enzyme/RWD-like [G3DSA:3.10.110.10] (1-87)
  IPR016135 Ubiquitin-conjugating enzyme/RWD-like [SSF54495] (2-86)

Radius of gyration: 14.45 Å; Cα contacts (8 Å, |Δi|>4): 131; chains: 1; bounding box: 35×36×36 Å